Protein AF-A0A1V1W270-F1 (afdb_monomer)

Radius of gyration: 16.29 Å; Cα contacts (8 Å, |Δi|>4): 54; chains: 1; bounding box: 35×32×42 Å

Structure (mmCIF, N/CA/C/O backbone):
data_AF-A0A1V1W270-F1
#
_entry.id   AF-A0A1V1W270-F1
#
loop_
_atom_site.group_PDB
_atom_site.id
_atom_site.type_symbol
_atom_site.label_atom_id
_atom_site.label_alt_id
_atom_site.label_comp_id
_atom_site.label_asym_id
_atom_site.label_entity_id
_atom_site.label_seq_id
_atom_site.pdbx_PDB_ins_code
_atom_site.Cartn_x
_atom_site.Cartn_y
_atom_site.Cartn_z
_atom_site.occupancy
_atom_site.B_iso_or_equiv
_atom_site.auth_seq_id
_atom_site.auth_comp_id
_atom_site.auth_asym_id
_atom_site.auth_atom_id
_atom_site.pdbx_PDB_model_num
ATOM 1 N N . MET A 1 1 ? 6.485 2.135 -12.014 1.00 72.31 1 MET A N 1
ATOM 2 C CA . MET A 1 1 ? 6.924 0.975 -12.830 1.00 72.31 1 MET A CA 1
ATOM 3 C C . MET A 1 1 ? 6.388 1.020 -14.255 1.00 72.31 1 MET A C 1
ATOM 5 O O . MET A 1 1 ? 7.207 1.077 -15.160 1.00 72.31 1 MET A O 1
ATOM 9 N N . ALA A 1 2 ? 5.067 1.062 -14.465 1.00 77.94 2 ALA A N 1
ATOM 10 C CA . ALA A 1 2 ? 4.456 1.094 -15.803 1.00 77.94 2 ALA A CA 1
ATOM 11 C C . ALA A 1 2 ? 4.597 2.438 -16.556 1.00 77.94 2 ALA A C 1
ATOM 13 O O . ALA A 1 2 ? 4.425 2.485 -17.769 1.00 77.94 2 ALA A O 1
ATOM 14 N N . GLY A 1 3 ? 4.963 3.524 -15.860 1.00 82.38 3 GLY A N 1
ATOM 15 C CA . GLY A 1 3 ? 5.182 4.837 -16.482 1.00 82.38 3 GLY A CA 1
ATOM 16 C C . GLY A 1 3 ? 3.891 5.580 -16.832 1.00 82.38 3 GLY A C 1
ATOM 17 O O . GLY A 1 3 ? 3.904 6.448 -17.710 1.00 82.38 3 GLY A O 1
ATOM 18 N N . GLU A 1 4 ? 2.793 5.226 -16.169 1.00 83.75 4 GLU A N 1
ATOM 19 C CA . GLU A 1 4 ? 1.520 5.932 -16.270 1.00 83.75 4 GLU A CA 1
ATOM 20 C C . GLU A 1 4 ? 1.622 7.342 -15.661 1.00 83.75 4 GLU A C 1
ATOM 22 O O . GLU A 1 4 ? 2.457 7.564 -14.777 1.00 83.75 4 GLU A O 1
ATOM 27 N N . PRO A 1 5 ? 0.828 8.310 -16.152 1.00 78.81 5 PRO A N 1
ATOM 28 C CA . PRO A 1 5 ? 0.776 9.647 -15.574 1.00 78.81 5 PRO A CA 1
ATOM 29 C C . PRO A 1 5 ? 0.383 9.618 -14.091 1.00 78.81 5 PRO A C 1
ATOM 31 O O . PRO A 1 5 ? -0.442 8.816 -13.668 1.00 78.81 5 PRO A O 1
ATOM 34 N N . LEU A 1 6 ? 0.966 10.529 -13.312 1.00 75.56 6 LEU A N 1
ATOM 35 C CA . LEU A 1 6 ? 0.648 10.753 -11.898 1.00 75.56 6 LEU A CA 1
ATOM 36 C C . LEU A 1 6 ? -0.420 11.854 -11.724 1.00 75.56 6 LEU A C 1
ATOM 38 O O . LEU A 1 6 ? -0.491 12.509 -10.692 1.00 75.56 6 LEU A O 1
ATOM 42 N N . ASP A 1 7 ? -1.244 12.094 -12.742 1.00 77.88 7 ASP A N 1
ATOM 43 C CA . ASP A 1 7 ? -2.303 13.114 -12.732 1.00 77.88 7 ASP A CA 1
ATOM 44 C C . ASP A 1 7 ? -3.522 12.719 -11.881 1.00 77.88 7 ASP A C 1
ATOM 46 O O . ASP A 1 7 ? -4.393 13.545 -11.620 1.00 77.88 7 ASP A O 1
ATOM 50 N N . PHE A 1 8 ? -3.565 11.470 -11.414 1.00 74.81 8 PHE A N 1
ATOM 51 C CA . PHE A 1 8 ? -4.556 10.991 -10.456 1.00 74.81 8 PHE A CA 1
ATOM 52 C C . PHE A 1 8 ? -4.277 11.434 -9.012 1.00 74.81 8 PHE A C 1
ATOM 54 O O . PHE A 1 8 ? -5.167 11.306 -8.169 1.00 74.81 8 PHE A O 1
ATOM 61 N N . TRP A 1 9 ? -3.071 11.928 -8.703 1.00 75.31 9 TRP A N 1
ATOM 62 C CA . TRP A 1 9 ? -2.771 12.443 -7.369 1.00 75.31 9 TRP A CA 1
ATOM 63 C C . TRP A 1 9 ? -3.374 13.840 -7.195 1.00 75.31 9 TRP A C 1
ATOM 65 O O . TRP A 1 9 ? -3.203 14.697 -8.066 1.00 75.31 9 TRP A O 1
ATOM 75 N N . PRO A 1 10 ? -4.069 14.101 -6.077 1.00 81.00 10 PRO A N 1
ATOM 76 C CA . PRO A 1 10 ? -4.622 15.419 -5.813 1.00 81.00 10 PRO A CA 1
ATOM 77 C C . PRO A 1 10 ? -3.505 16.458 -5.642 1.00 81.00 10 PRO A C 1
ATOM 79 O O . PRO A 1 10 ? -2.447 16.184 -5.076 1.00 81.00 10 PRO A O 1
ATOM 82 N N . GLU A 1 11 ? -3.745 17.678 -6.124 1.00 83.75 11 GLU A N 1
ATOM 83 C CA . GLU A 1 11 ? -2.803 18.786 -5.959 1.00 83.75 11 GLU A CA 1
ATOM 84 C C . GLU A 1 11 ? -2.809 19.312 -4.515 1.00 83.75 11 GLU A C 1
ATOM 86 O O . GLU A 1 11 ? -3.864 19.527 -3.916 1.00 83.75 11 GLU A O 1
ATOM 91 N N . GLY A 1 12 ? -1.623 19.603 -3.972 1.00 83.81 12 GLY A N 1
ATOM 92 C CA . GLY A 1 12 ? -1.458 20.238 -2.663 1.00 83.81 12 GLY A CA 1
ATOM 93 C C . GLY A 1 12 ? -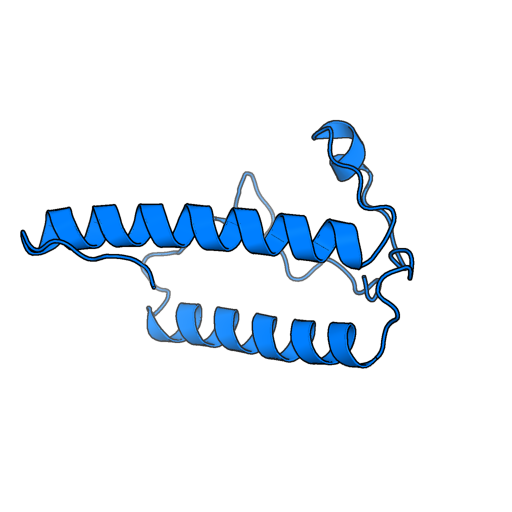0.411 19.556 -1.784 1.00 83.81 12 GLY A C 1
ATOM 94 O O . GLY A 1 12 ? 0.122 18.503 -2.118 1.00 83.81 12 GLY A O 1
ATOM 95 N N . ILE A 1 13 ? -0.093 20.176 -0.643 1.00 80.00 13 ILE A N 1
ATOM 96 C CA . ILE A 1 13 ? 0.843 19.595 0.330 1.00 80.00 13 ILE A CA 1
ATOM 97 C C . ILE A 1 13 ? 0.170 18.395 0.993 1.00 80.00 13 ILE A C 1
ATOM 99 O O . ILE A 1 13 ? -0.829 18.575 1.690 1.00 80.00 13 ILE A O 1
ATOM 103 N N . ASN A 1 14 ? 0.747 17.205 0.811 1.00 80.75 14 ASN A N 1
ATOM 104 C CA . ASN A 1 14 ? 0.245 15.936 1.347 1.00 80.75 14 ASN A CA 1
ATOM 105 C C . ASN A 1 14 ? -1.227 15.667 0.997 1.00 80.75 14 ASN A C 1
ATOM 107 O O . ASN A 1 14 ? -1.936 15.042 1.784 1.00 80.75 14 ASN A O 1
ATOM 111 N N . ALA A 1 15 ? -1.720 16.194 -0.128 1.00 84.25 15 ALA A N 1
ATOM 112 C CA . ALA A 1 15 ? -3.125 16.052 -0.504 1.00 84.25 15 ALA A CA 1
ATOM 113 C C . ALA A 1 15 ? -3.516 14.577 -0.700 1.00 84.25 15 ALA A C 1
ATOM 115 O O . ALA A 1 15 ? -4.653 14.193 -0.460 1.00 84.25 15 ALA A O 1
ATOM 116 N N . ASP A 1 16 ? -2.543 13.748 -1.062 1.00 80.69 16 ASP A N 1
ATOM 117 C CA . ASP A 1 16 ? -2.603 12.295 -1.146 1.00 80.69 16 ASP A CA 1
ATOM 118 C C . ASP A 1 16 ? -2.828 11.583 0.200 1.00 80.69 16 ASP A C 1
ATOM 120 O O . ASP A 1 16 ? -3.282 10.441 0.225 1.00 80.69 16 ASP A O 1
ATOM 124 N N . TRP A 1 17 ? -2.555 12.262 1.317 1.00 82.31 17 TRP A N 1
ATOM 125 C CA . TRP A 1 17 ? -2.757 11.765 2.683 1.00 82.31 17 TRP A CA 1
ATOM 126 C C . TRP A 1 17 ? -4.007 12.335 3.358 1.00 82.31 17 TRP A C 1
ATOM 128 O O . TRP A 1 17 ? -4.240 12.075 4.543 1.00 82.31 17 TRP A O 1
ATOM 138 N N . LEU A 1 18 ? -4.799 13.137 2.645 1.00 87.06 18 LEU A N 1
ATOM 139 C CA . LEU A 1 18 ? -6.033 13.703 3.171 1.00 87.06 18 LEU A CA 1
ATOM 140 C C . LEU A 1 18 ? -7.214 12.808 2.802 1.00 87.06 18 LEU A C 1
ATOM 142 O O . LEU A 1 18 ? -7.404 12.454 1.646 1.00 87.06 18 LEU A O 1
ATOM 146 N N . VAL A 1 19 ? -8.017 12.478 3.811 1.00 87.94 19 VAL A N 1
ATOM 147 C CA . VAL A 1 19 ? -9.339 11.872 3.639 1.00 87.94 19 VAL A CA 1
ATOM 148 C C . VAL A 1 19 ? -10.351 12.894 4.133 1.00 87.94 19 VAL A C 1
ATOM 150 O O . VAL A 1 19 ? -10.292 13.302 5.297 1.00 87.94 19 VAL A O 1
ATOM 153 N N . HIS A 1 20 ? -11.234 13.352 3.253 1.00 88.25 20 HIS A N 1
ATOM 154 C CA . HIS A 1 20 ? -12.242 14.356 3.577 1.00 88.25 20 HIS A CA 1
ATOM 155 C C . HIS A 1 20 ? -13.439 13.748 4.326 1.00 88.25 20 HIS A C 1
ATOM 157 O O . HIS A 1 20 ? -13.754 12.567 4.188 1.00 88.25 20 HIS A O 1
ATOM 163 N N . ASP A 1 21 ? -14.137 14.568 5.120 1.00 91.12 21 ASP A N 1
ATOM 164 C CA . ASP A 1 21 ? -15.273 14.128 5.951 1.00 91.12 21 ASP A CA 1
ATOM 165 C C . AS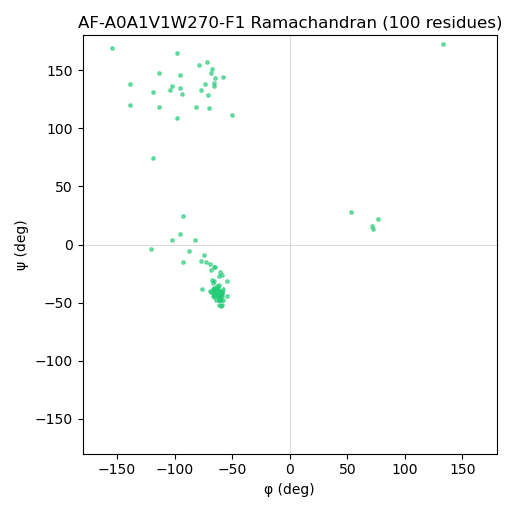P A 1 21 ? -16.444 13.547 5.132 1.00 91.12 21 ASP A C 1
ATOM 167 O O . ASP A 1 21 ? -17.261 12.785 5.655 1.00 91.12 21 ASP A O 1
ATOM 171 N N . ASP A 1 22 ? -16.558 13.927 3.859 1.00 92.75 22 ASP A N 1
ATOM 172 C CA . ASP A 1 22 ? -17.583 13.461 2.928 1.00 92.75 22 ASP A CA 1
ATOM 173 C C . ASP A 1 22 ? -17.202 12.172 2.183 1.00 92.75 22 ASP A C 1
ATOM 175 O O . ASP A 1 22 ? -18.051 11.598 1.494 1.00 92.75 22 ASP A O 1
ATOM 179 N N . GLU A 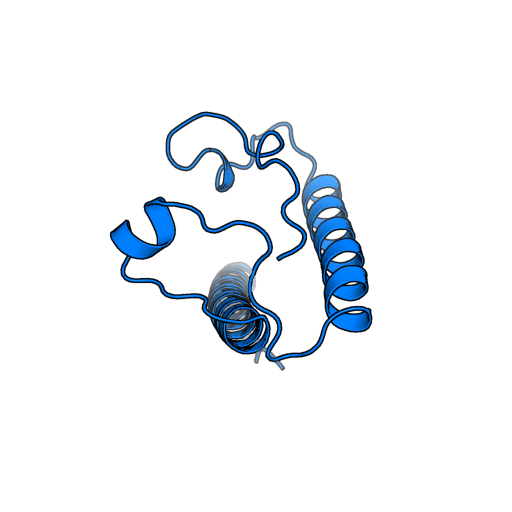1 23 ? -15.978 11.666 2.358 1.00 90.44 23 GLU A N 1
ATOM 180 C CA . GLU A 1 23 ? -15.531 10.415 1.754 1.00 90.44 23 GLU A CA 1
ATOM 181 C C . GLU A 1 23 ? -16.002 9.195 2.563 1.00 90.44 23 GLU A C 1
ATOM 183 O O . GLU A 1 23 ? -15.622 9.003 3.724 1.00 90.44 23 GLU A O 1
ATOM 188 N N . PRO A 1 24 ? -16.821 8.302 1.975 1.00 95.06 24 PRO A N 1
ATOM 189 C CA . PRO A 1 24 ? -17.260 7.105 2.677 1.00 95.06 24 PRO A CA 1
ATOM 190 C C . PRO A 1 24 ? -16.075 6.162 2.952 1.00 95.06 24 PRO A C 1
ATOM 192 O O . PRO A 1 24 ? -15.346 5.825 2.026 1.00 95.06 24 PRO A O 1
ATOM 195 N N . PRO A 1 25 ? -15.931 5.561 4.147 1.00 92.88 25 PRO A N 1
ATOM 196 C CA . PRO A 1 25 ? -14.835 4.619 4.415 1.00 92.88 25 PRO A CA 1
ATOM 197 C C . PRO A 1 25 ? -14.747 3.453 3.413 1.00 92.88 25 PRO A C 1
ATOM 199 O O . PRO A 1 25 ? -13.669 2.950 3.103 1.00 92.88 25 PRO A O 1
ATOM 202 N N . ALA A 1 26 ? -15.893 3.028 2.872 1.00 95.75 26 ALA A N 1
ATOM 203 C CA . ALA A 1 26 ? -15.955 1.988 1.853 1.00 95.75 26 ALA A CA 1
ATOM 204 C C . ALA A 1 26 ? -15.304 2.400 0.518 1.00 95.75 26 ALA A C 1
ATOM 206 O O . ALA A 1 26 ? -14.758 1.528 -0.159 1.00 95.75 26 ALA A O 1
ATOM 207 N N . SER A 1 27 ? -15.330 3.685 0.135 1.00 93.12 27 SER A N 1
ATOM 208 C CA . SER A 1 27 ? -14.650 4.146 -1.083 1.00 93.12 27 SER A CA 1
ATOM 209 C C . SER A 1 27 ? -13.138 4.071 -0.920 1.00 93.12 27 SER A C 1
ATOM 211 O O . SER A 1 27 ? -12.472 3.588 -1.829 1.00 93.12 27 SER A O 1
ATOM 213 N N . ILE A 1 28 ? -12.611 4.422 0.257 1.00 90.94 28 ILE A N 1
ATOM 214 C CA . ILE A 1 28 ? -11.177 4.332 0.569 1.00 90.94 28 ILE A CA 1
ATOM 215 C C . ILE A 1 28 ? -10.692 2.882 0.475 1.00 90.94 28 ILE A C 1
ATOM 217 O O . ILE A 1 28 ? -9.714 2.581 -0.209 1.00 90.94 28 ILE A O 1
ATOM 221 N N . VAL A 1 29 ? -11.426 1.946 1.087 1.00 93.38 29 VAL A N 1
ATOM 222 C CA . VAL A 1 29 ? -11.105 0.511 1.002 1.00 93.38 29 VAL A CA 1
ATOM 223 C C . VAL A 1 29 ? -11.195 0.006 -0.441 1.00 93.38 29 VAL A C 1
ATOM 225 O O . VAL A 1 29 ? -10.371 -0.806 -0.858 1.00 93.38 29 VAL A O 1
ATOM 228 N N . SER A 1 30 ? -12.178 0.471 -1.216 1.00 95.06 30 SER A N 1
ATOM 229 C CA . SER A 1 30 ? -12.311 0.101 -2.628 1.00 95.06 30 SER A CA 1
ATOM 230 C C . SER A 1 30 ? -11.160 0.640 -3.479 1.00 95.06 30 SER A C 1
ATOM 232 O O . SER A 1 30 ? -10.654 -0.089 -4.327 1.00 95.06 30 SER A O 1
ATOM 234 N N . ALA A 1 31 ? -10.732 1.883 -3.252 1.00 90.75 31 ALA A N 1
ATOM 235 C CA . ALA A 1 31 ? -9.606 2.495 -3.951 1.00 90.75 31 ALA A CA 1
ATOM 236 C C . ALA A 1 31 ? -8.301 1.745 -3.653 1.00 90.75 31 ALA A C 1
ATOM 238 O O . ALA A 1 31 ? -7.563 1.403 -4.575 1.00 90.75 31 ALA A O 1
ATOM 239 N N . TYR A 1 32 ? -8.071 1.382 -2.387 1.00 91.44 32 TYR A N 1
ATOM 240 C CA . TYR A 1 32 ? -6.920 0.567 -1.999 1.00 91.44 32 TYR A CA 1
ATOM 241 C C . TYR A 1 32 ? -6.916 -0.804 -2.695 1.00 91.44 32 TYR A C 1
ATOM 243 O O . TYR A 1 32 ? -5.886 -1.240 -3.203 1.00 91.44 32 TYR A O 1
ATOM 251 N N . ARG A 1 33 ? -8.074 -1.472 -2.797 1.00 95.81 33 ARG A N 1
ATOM 252 C CA . ARG A 1 33 ? -8.194 -2.748 -3.529 1.00 95.81 33 ARG A CA 1
ATOM 253 C C . ARG A 1 33 ? -7.931 -2.601 -5.024 1.00 95.81 33 ARG A C 1
ATOM 255 O O . ARG A 1 33 ? -7.227 -3.433 -5.582 1.00 95.81 33 ARG A O 1
ATOM 262 N N . ALA A 1 34 ? -8.441 -1.543 -5.651 1.0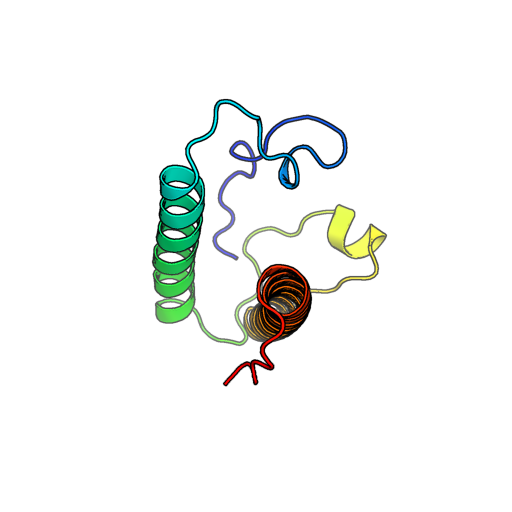0 94.62 34 ALA A N 1
ATOM 263 C CA . ALA A 1 34 ? -8.173 -1.267 -7.060 1.00 94.62 34 ALA A CA 1
ATOM 264 C C . ALA A 1 34 ? -6.676 -1.011 -7.318 1.00 94.62 34 ALA A C 1
ATOM 266 O O . ALA A 1 34 ? -6.130 -1.500 -8.305 1.00 94.62 34 ALA A O 1
ATOM 267 N N . ALA A 1 35 ? -5.993 -0.308 -6.408 1.00 92.00 35 ALA A N 1
ATOM 268 C CA . ALA A 1 35 ? -4.547 -0.105 -6.483 1.00 92.00 35 ALA A CA 1
ATOM 269 C C . ALA A 1 35 ? -3.767 -1.427 -6.360 1.00 92.00 35 ALA A C 1
ATOM 271 O O . ALA A 1 35 ? -2.799 -1.625 -7.092 1.00 92.00 35 ALA A O 1
ATOM 272 N N . ILE A 1 36 ? -4.211 -2.347 -5.491 1.00 95.62 36 ILE A N 1
ATOM 273 C CA . ILE A 1 36 ? -3.639 -3.700 -5.384 1.00 95.62 36 ILE A CA 1
ATOM 274 C C . ILE A 1 36 ? -3.808 -4.463 -6.698 1.00 95.62 36 ILE A C 1
ATOM 276 O O . ILE A 1 36 ? -2.824 -4.954 -7.235 1.00 95.62 36 ILE A O 1
ATOM 280 N N . GLU A 1 37 ? -5.022 -4.526 -7.249 1.00 96.94 37 GLU A N 1
ATOM 281 C CA . GLU A 1 37 ? -5.290 -5.248 -8.504 1.00 96.94 37 GLU A CA 1
ATOM 282 C C . GLU A 1 37 ? -4.445 -4.709 -9.668 1.00 96.94 37 GLU A C 1
ATOM 284 O O . GLU A 1 37 ? -3.909 -5.475 -10.472 1.00 96.94 37 GLU A O 1
ATOM 289 N N . HIS A 1 38 ? -4.283 -3.387 -9.738 1.00 94.06 38 HIS A N 1
ATOM 290 C CA . HIS A 1 38 ? -3.435 -2.745 -10.733 1.00 94.06 38 HIS A CA 1
ATOM 291 C C . HIS A 1 38 ? -1.945 -3.073 -10.529 1.00 94.06 38 HIS A C 1
ATOM 293 O O . HIS A 1 38 ? -1.245 -3.411 -11.487 1.00 94.06 38 HIS A O 1
ATOM 299 N N . ALA A 1 39 ? -1.454 -3.019 -9.288 1.00 94.31 39 ALA A N 1
ATOM 300 C CA . ALA A 1 39 ? -0.082 -3.393 -8.958 1.00 94.31 39 ALA A CA 1
ATOM 301 C C . ALA A 1 39 ? 0.199 -4.874 -9.261 1.00 94.31 39 ALA A C 1
ATOM 303 O O . ALA A 1 39 ? 1.231 -5.179 -9.857 1.00 94.31 39 ALA A O 1
ATOM 304 N N . ASP A 1 40 ? -0.724 -5.779 -8.930 1.00 97.38 40 ASP A N 1
ATOM 305 C CA . ASP A 1 40 ? -0.607 -7.216 -9.194 1.00 97.38 40 ASP A CA 1
ATOM 306 C C . ASP A 1 40 ? -0.437 -7.504 -10.690 1.00 97.38 40 ASP A C 1
ATOM 308 O O . ASP A 1 40 ? 0.415 -8.311 -11.067 1.00 97.38 40 ASP A O 1
ATOM 312 N N . ALA A 1 41 ? -1.185 -6.808 -11.553 1.00 96.25 41 ALA A N 1
ATOM 313 C CA . ALA A 1 41 ? -1.043 -6.937 -13.003 1.00 96.25 41 ALA A CA 1
ATOM 314 C C . ALA A 1 41 ? 0.367 -6.542 -13.482 1.00 96.25 41 ALA A C 1
ATOM 316 O O . ALA A 1 41 ? 0.989 -7.268 -14.255 1.00 96.25 41 ALA A O 1
ATOM 317 N N . ILE A 1 42 ? 0.913 -5.434 -12.971 1.00 93.88 42 ILE A N 1
ATOM 318 C CA . ILE A 1 42 ? 2.275 -4.983 -13.300 1.00 93.88 42 ILE A CA 1
ATOM 319 C C . ILE A 1 42 ? 3.322 -5.987 -12.802 1.00 93.88 42 ILE A C 1
ATOM 321 O O . ILE A 1 42 ? 4.284 -6.287 -13.508 1.00 93.88 42 ILE A O 1
ATOM 325 N N . ILE A 1 43 ? 3.154 -6.488 -11.578 1.00 96.19 43 ILE A N 1
ATOM 326 C CA . ILE A 1 43 ? 4.089 -7.425 -10.947 1.00 96.19 43 ILE A CA 1
ATOM 327 C C . ILE A 1 43 ? 4.110 -8.760 -11.695 1.00 96.19 43 ILE A C 1
ATOM 329 O O . ILE A 1 43 ? 5.177 -9.351 -11.846 1.00 96.19 43 ILE A O 1
ATOM 333 N N . ALA A 1 44 ? 2.958 -9.227 -12.178 1.00 97.31 44 ALA A N 1
ATOM 334 C CA . ALA A 1 44 ? 2.853 -10.470 -12.935 1.00 97.31 44 ALA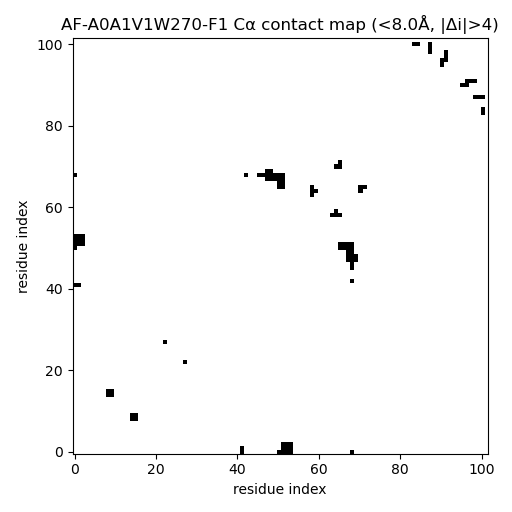 A CA 1
ATOM 335 C C . ALA A 1 44 ? 3.555 -10.403 -14.305 1.00 97.31 44 ALA A C 1
ATOM 337 O O . ALA A 1 44 ? 4.099 -11.413 -14.757 1.00 97.31 44 ALA A O 1
ATOM 338 N N . ASP A 1 45 ? 3.568 -9.229 -14.940 1.00 96.69 45 ASP A N 1
ATOM 339 C CA . ASP A 1 45 ? 4.071 -9.046 -16.308 1.00 96.69 45 ASP A CA 1
ATOM 340 C C . ASP A 1 45 ? 5.559 -8.651 -16.386 1.00 96.69 45 ASP A C 1
ATOM 342 O O . ASP A 1 45 ? 6.169 -8.738 -17.458 1.00 96.69 45 ASP A O 1
ATOM 346 N N . LEU A 1 46 ? 6.175 -8.221 -15.279 1.00 96.12 46 LEU A N 1
ATOM 347 C CA . LEU A 1 46 ? 7.544 -7.695 -15.259 1.00 96.12 46 LEU A CA 1
ATOM 348 C C . LEU A 1 46 ? 8.533 -8.586 -14.495 1.00 96.12 46 LEU A C 1
ATOM 350 O O . LEU A 1 46 ? 8.223 -9.216 -13.488 1.00 96.12 46 LEU A O 1
ATOM 354 N N . SER A 1 47 ? 9.790 -8.582 -14.951 1.00 97.38 47 SER A N 1
ATOM 355 C CA . SER A 1 47 ? 10.899 -9.159 -14.182 1.00 97.38 47 SER A CA 1
ATOM 356 C C . SER A 1 47 ? 11.181 -8.324 -12.932 1.00 97.38 47 SER A C 1
ATOM 358 O O . SER A 1 47 ? 11.101 -7.097 -12.966 1.00 97.38 47 SER A O 1
ATOM 360 N N . LEU A 1 48 ? 11.621 -8.973 -11.851 1.00 97.25 48 LEU A N 1
ATOM 361 C CA . LEU A 1 48 ? 12.058 -8.291 -10.628 1.00 97.25 48 LEU A CA 1
ATOM 362 C C . LEU A 1 48 ? 13.218 -7.313 -10.854 1.00 97.25 48 LEU A C 1
ATOM 364 O O . LEU A 1 48 ? 13.344 -6.348 -10.109 1.00 97.25 48 LEU A O 1
ATOM 368 N N . ASP A 1 49 ? 14.034 -7.547 -11.879 1.00 97.75 49 ASP A N 1
ATOM 369 C CA . ASP A 1 49 ? 15.178 -6.693 -12.211 1.00 97.75 49 ASP A CA 1
ATOM 370 C C . ASP A 1 49 ? 14.817 -5.649 -13.295 1.00 97.75 49 ASP A C 1
ATOM 372 O O . ASP A 1 49 ? 15.691 -4.986 -13.853 1.00 97.75 49 ASP A O 1
ATOM 376 N N . ALA A 1 50 ? 13.529 -5.522 -13.649 1.00 96.75 50 ALA A N 1
ATOM 377 C CA . ALA A 1 50 ? 13.068 -4.540 -14.624 1.00 96.75 50 ALA A CA 1
ATOM 378 C C . ALA A 1 50 ? 13.154 -3.122 -14.034 1.00 96.75 50 ALA A C 1
ATOM 380 O O . ALA A 1 50 ? 12.597 -2.900 -12.956 1.00 96.75 50 ALA A O 1
ATOM 381 N N . PRO A 1 51 ? 13.789 -2.157 -14.725 1.00 95.31 51 PRO A N 1
ATOM 382 C CA . PRO A 1 51 ? 13.817 -0.770 -14.280 1.00 95.31 51 PRO A CA 1
ATOM 383 C C . PRO A 1 51 ? 12.444 -0.105 -14.453 1.00 95.31 51 PRO A C 1
ATOM 385 O O . PRO A 1 51 ? 11.642 -0.535 -15.291 1.00 95.31 51 PRO A O 1
ATOM 388 N N . PRO A 1 52 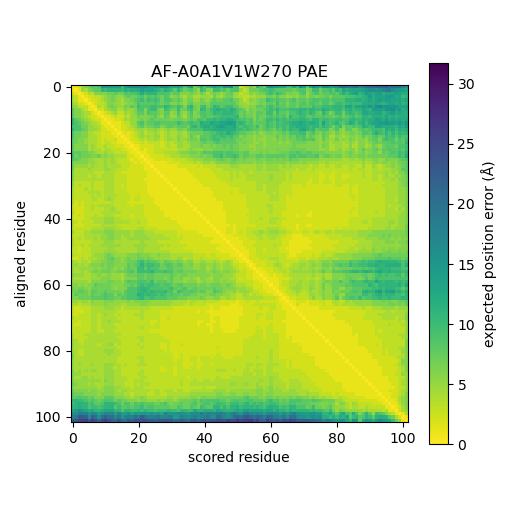? 12.149 0.966 -13.700 1.00 91.38 52 PRO A N 1
ATOM 389 C CA . PRO A 1 52 ? 10.916 1.712 -13.888 1.00 91.38 52 PRO A CA 1
ATOM 390 C C . PRO A 1 52 ? 10.906 2.407 -15.259 1.00 91.38 52 PRO A C 1
ATOM 392 O O . PRO A 1 52 ? 11.895 2.998 -15.685 1.00 91.38 52 PRO A O 1
ATOM 395 N N . ALA A 1 53 ? 9.761 2.386 -15.948 1.00 90.81 53 ALA A N 1
ATOM 396 C CA . ALA A 1 53 ? 9.608 3.062 -17.242 1.00 90.81 53 ALA A CA 1
ATOM 397 C C . ALA A 1 53 ? 9.709 4.599 -17.144 1.00 90.81 53 ALA A C 1
ATOM 399 O O . ALA A 1 53 ? 9.951 5.272 -18.146 1.00 90.81 53 ALA A O 1
ATOM 400 N N . ARG A 1 54 ? 9.518 5.151 -15.940 1.00 85.50 54 ARG A N 1
ATOM 401 C CA . ARG A 1 54 ? 9.717 6.563 -15.597 1.00 85.50 54 ARG A CA 1
ATOM 402 C C . ARG A 1 54 ? 10.384 6.667 -14.234 1.00 85.50 54 ARG A C 1
ATOM 404 O O . ARG A 1 54 ? 10.004 5.943 -13.317 1.00 85.50 54 ARG A O 1
ATOM 411 N N . HIS A 1 55 ? 11.344 7.575 -14.128 1.00 82.31 55 HIS A N 1
ATOM 412 C CA . HIS A 1 55 ? 11.923 7.999 -12.862 1.00 82.31 55 HIS A CA 1
ATOM 413 C C . HIS A 1 55 ? 11.324 9.348 -12.483 1.00 82.31 55 HIS A C 1
ATOM 415 O O . HIS A 1 55 ? 11.222 10.222 -13.342 1.00 82.31 55 HIS A O 1
ATOM 421 N N . GLU A 1 56 ? 10.957 9.500 -11.215 1.00 82.56 56 GLU A N 1
ATOM 422 C CA . GLU A 1 56 ? 10.505 10.777 -10.672 1.00 82.56 56 GLU A CA 1
ATOM 423 C C . GLU A 1 56 ? 11.676 11.505 -10.004 1.00 82.56 56 GLU A C 1
ATOM 425 O O . GLU A 1 56 ? 12.430 10.903 -9.234 1.00 82.56 56 GLU A O 1
ATOM 430 N N . ASP A 1 57 ? 11.816 12.804 -10.270 1.00 83.19 57 ASP A N 1
ATOM 431 C CA . ASP A 1 57 ? 12.941 13.607 -9.767 1.00 83.19 57 ASP A CA 1
ATOM 432 C C . ASP A 1 57 ? 12.979 13.650 -8.225 1.00 83.19 57 ASP A C 1
ATOM 434 O O . ASP A 1 57 ? 14.049 13.586 -7.612 1.00 83.19 57 ASP A O 1
ATOM 438 N N . TRP A 1 58 ? 11.806 13.649 -7.583 1.00 81.75 58 TRP A N 1
ATOM 439 C CA . TRP A 1 58 ? 11.672 13.714 -6.125 1.00 81.75 58 TRP A CA 1
ATOM 440 C C . TRP A 1 58 ? 12.149 12.443 -5.397 1.00 81.75 58 TRP A C 1
ATOM 442 O O . TRP A 1 58 ? 12.427 12.485 -4.195 1.00 81.75 58 TRP A O 1
ATOM 452 N N . TRP A 1 59 ? 12.308 11.306 -6.088 1.00 85.88 59 TRP A N 1
ATOM 453 C CA . TRP A 1 59 ? 12.878 10.097 -5.475 1.00 85.88 59 TRP A CA 1
ATOM 454 C C . TRP A 1 59 ? 14.294 10.367 -4.973 1.00 85.88 59 TRP A C 1
ATOM 456 O O . TRP A 1 59 ? 14.611 10.102 -3.817 1.00 85.88 59 TRP A O 1
ATOM 466 N N . ALA A 1 60 ? 15.127 10.985 -5.811 1.00 84.00 60 ALA A N 1
ATOM 467 C CA . ALA A 1 60 ? 16.490 11.328 -5.428 1.00 84.00 60 ALA A CA 1
ATOM 468 C C . ALA A 1 60 ? 16.516 12.389 -4.314 1.00 84.00 60 ALA A C 1
ATOM 470 O O . ALA A 1 60 ? 17.333 12.295 -3.397 1.00 84.00 60 ALA A O 1
ATOM 471 N N . GLU A 1 61 ? 15.603 13.363 -4.359 1.00 87.50 61 GLU A N 1
ATOM 472 C CA . GLU A 1 61 ? 15.471 14.408 -3.332 1.00 87.50 61 GLU A CA 1
ATOM 473 C C . GLU A 1 61 ? 15.094 13.832 -1.960 1.00 87.50 61 GLU A C 1
ATOM 475 O O . GLU A 1 61 ? 15.593 14.292 -0.934 1.00 87.50 61 GLU A O 1
ATOM 480 N N . SER A 1 62 ? 14.274 12.779 -1.941 1.00 82.19 62 SER A N 1
ATOM 481 C CA . SER A 1 62 ? 13.888 12.045 -0.729 1.00 82.19 62 SER A CA 1
ATOM 482 C C . SER A 1 62 ? 14.924 11.005 -0.274 1.00 82.19 62 SER A C 1
ATOM 484 O O . SER A 1 62 ? 14.700 10.288 0.701 1.00 82.19 62 SER A O 1
ATOM 486 N N . GLY A 1 63 ? 16.081 10.919 -0.944 1.00 85.75 63 GLY A N 1
ATOM 487 C CA . GLY A 1 63 ? 17.123 9.934 -0.643 1.00 85.75 63 GLY A CA 1
ATOM 488 C C . GLY A 1 63 ? 16.747 8.501 -1.033 1.00 85.75 63 GLY A C 1
ATOM 489 O O . GLY A 1 63 ? 17.384 7.551 -0.576 1.00 85.75 63 GLY A O 1
ATOM 490 N N . GLN A 1 64 ? 15.718 8.338 -1.864 1.00 86.88 64 GLN A N 1
ATOM 491 C CA . GLN A 1 64 ? 15.226 7.057 -2.347 1.00 86.88 64 GLN A CA 1
ATOM 492 C C . GLN A 1 64 ? 15.838 6.718 -3.710 1.00 86.88 64 GLN A C 1
ATOM 494 O O . GLN A 1 64 ? 16.101 7.578 -4.551 1.00 86.88 64 GLN A O 1
ATOM 499 N N . SER A 1 65 ? 16.073 5.428 -3.939 1.00 88.44 65 SER A N 1
ATOM 500 C CA . SER A 1 65 ? 16.547 4.910 -5.220 1.00 88.44 65 SER A CA 1
ATOM 501 C C . SER A 1 65 ? 15.817 3.616 -5.538 1.00 88.44 65 SER A C 1
ATOM 503 O O . SER A 1 65 ? 15.911 2.644 -4.787 1.00 88.44 65 SER A O 1
ATOM 505 N N . PHE A 1 66 ? 15.102 3.621 -6.661 1.00 92.69 66 PHE A N 1
ATOM 506 C CA . PHE A 1 66 ? 14.317 2.494 -7.157 1.00 92.69 66 PHE A CA 1
ATOM 507 C C . PHE A 1 66 ? 14.856 2.048 -8.522 1.00 92.69 66 PHE A C 1
ATOM 509 O O . PHE A 1 66 ? 14.279 2.384 -9.559 1.00 92.69 66 PHE A O 1
ATOM 516 N N . PRO A 1 67 ? 16.014 1.363 -8.556 1.00 93.31 67 PRO A N 1
ATOM 517 C CA . PRO A 1 67 ? 16.624 0.911 -9.805 1.00 93.31 67 PRO A CA 1
ATOM 518 C C . PRO A 1 67 ? 15.823 -0.189 -10.509 1.00 93.31 67 PRO A C 1
ATOM 520 O O . PRO A 1 67 ? 15.997 -0.374 -11.711 1.00 93.31 67 PRO A O 1
ATOM 523 N N . ASP A 1 68 ? 14.978 -0.923 -9.783 1.00 96.00 68 ASP A N 1
ATOM 524 C CA . ASP A 1 68 ? 14.263 -2.090 -10.294 1.00 96.00 68 ASP A CA 1
ATOM 525 C C . ASP A 1 68 ? 12.946 -2.369 -9.544 1.00 96.00 68 ASP A C 1
ATOM 527 O O . ASP A 1 68 ? 12.658 -1.793 -8.493 1.00 96.00 68 ASP A O 1
ATOM 531 N N . LEU A 1 69 ? 12.124 -3.275 -10.080 1.00 96.25 69 LEU A N 1
ATOM 532 C CA . LEU A 1 69 ? 10.866 -3.690 -9.453 1.00 96.25 69 LEU A CA 1
ATOM 533 C C . LEU A 1 69 ? 11.083 -4.268 -8.046 1.00 96.25 69 LEU A C 1
ATOM 535 O O . LEU A 1 69 ? 10.289 -4.017 -7.142 1.00 96.25 69 LEU A O 1
ATOM 539 N N . ARG A 1 70 ? 12.156 -5.033 -7.835 1.00 97.19 70 ARG A N 1
ATOM 540 C CA . ARG A 1 70 ? 12.475 -5.659 -6.545 1.00 97.19 70 ARG A CA 1
ATOM 541 C C . ARG A 1 70 ? 12.611 -4.627 -5.430 1.00 97.19 70 ARG A C 1
ATOM 543 O O . ARG A 1 70 ? 12.045 -4.818 -4.355 1.00 97.19 70 ARG A O 1
ATOM 550 N N . THR A 1 71 ? 13.364 -3.560 -5.666 1.00 95.81 71 THR A N 1
ATOM 551 C CA . THR A 1 71 ? 13.585 -2.489 -4.685 1.00 95.81 71 THR A CA 1
ATOM 552 C C . THR A 1 71 ? 12.296 -1.737 -4.370 1.00 95.81 71 THR A C 1
ATOM 554 O O . THR A 1 71 ? 12.031 -1.474 -3.197 1.00 95.81 71 THR A O 1
ATOM 557 N N . VAL A 1 72 ? 11.441 -1.500 -5.372 1.00 94.31 72 VAL A N 1
ATOM 558 C CA . VAL A 1 72 ? 10.090 -0.948 -5.164 1.00 94.31 72 VAL A CA 1
ATOM 559 C C . VAL A 1 72 ? 9.240 -1.873 -4.292 1.00 94.31 72 VAL A C 1
ATOM 561 O O . VAL A 1 72 ? 8.637 -1.414 -3.326 1.00 94.31 72 VAL A O 1
ATOM 564 N N . LEU A 1 73 ? 9.213 -3.177 -4.580 1.00 96.38 73 LEU A N 1
ATOM 565 C CA . LEU A 1 73 ? 8.412 -4.137 -3.813 1.00 96.38 73 LEU A CA 1
ATOM 566 C C . LEU A 1 73 ? 8.839 -4.210 -2.349 1.00 96.38 73 LEU A C 1
ATOM 568 O O . LEU A 1 73 ? 7.989 -4.199 -1.464 1.00 96.38 73 LEU A O 1
ATOM 572 N N . VAL A 1 74 ? 10.145 -4.255 -2.081 1.00 96.56 74 VAL A N 1
ATOM 573 C CA . VAL A 1 74 ? 10.658 -4.251 -0.703 1.00 96.56 74 VAL A CA 1
ATOM 574 C C . VAL A 1 74 ? 10.255 -2.968 0.018 1.00 96.56 74 VAL A C 1
ATOM 576 O O . VAL A 1 74 ? 9.812 -3.039 1.162 1.00 96.56 74 VAL A O 1
ATOM 579 N N . HIS A 1 75 ? 10.363 -1.814 -0.642 1.00 94.06 75 HIS A N 1
ATOM 580 C CA . HIS A 1 75 ? 9.939 -0.543 -0.065 1.00 94.06 75 HIS A CA 1
ATOM 581 C C . HIS A 1 75 ? 8.446 -0.547 0.290 1.00 94.06 75 HIS A C 1
ATOM 583 O O . HIS A 1 75 ? 8.102 -0.328 1.447 1.00 94.06 75 HIS A O 1
ATOM 589 N N . VAL A 1 76 ? 7.569 -0.895 -0.656 1.00 94.25 76 VAL A N 1
ATOM 590 C CA . VAL A 1 76 ? 6.113 -0.919 -0.430 1.00 94.25 76 VAL A CA 1
ATOM 591 C C . VAL A 1 76 ? 5.717 -1.935 0.646 1.00 94.25 76 VAL A C 1
ATOM 593 O O . VAL A 1 76 ? 4.823 -1.657 1.445 1.00 94.25 76 VAL A O 1
ATOM 596 N N . LEU A 1 77 ? 6.390 -3.088 0.725 1.00 96.00 77 LEU A N 1
ATOM 597 C CA . LEU A 1 77 ? 6.167 -4.070 1.793 1.00 96.00 77 LEU A CA 1
ATOM 598 C C . LEU A 1 77 ? 6.495 -3.495 3.176 1.00 96.00 77 LEU A C 1
ATOM 600 O O . LEU A 1 77 ? 5.713 -3.674 4.110 1.00 96.00 77 LEU A O 1
ATOM 604 N N . VAL A 1 78 ? 7.628 -2.800 3.311 1.00 96.00 78 VAL A N 1
ATOM 605 C CA . VAL A 1 78 ? 8.041 -2.174 4.577 1.00 96.00 78 VAL A CA 1
ATOM 606 C C . VAL A 1 78 ? 7.085 -1.049 4.974 1.00 96.00 78 VAL A C 1
ATOM 608 O O . VAL A 1 78 ? 6.654 -1.008 6.128 1.00 96.00 78 VAL A O 1
ATOM 611 N N . GLU A 1 79 ? 6.702 -0.182 4.035 1.00 93.50 79 GLU A N 1
ATOM 612 C CA . GLU A 1 79 ? 5.724 0.886 4.282 1.00 93.50 79 GLU A CA 1
ATOM 613 C C . GLU A 1 79 ? 4.376 0.296 4.722 1.00 93.50 79 GLU A C 1
ATOM 615 O O . GLU A 1 79 ? 3.829 0.675 5.759 1.00 93.50 79 GLU A O 1
ATOM 620 N N . THR A 1 80 ? 3.876 -0.714 4.002 1.00 94.19 80 THR A N 1
ATOM 621 C CA . THR A 1 80 ? 2.597 -1.374 4.315 1.00 94.19 80 THR A CA 1
ATOM 622 C C . THR A 1 80 ? 2.619 -2.010 5.703 1.00 94.19 80 THR A C 1
ATOM 624 O O . THR A 1 80 ? 1.689 -1.807 6.482 1.00 94.19 80 THR A O 1
ATOM 627 N N . ALA A 1 81 ? 3.684 -2.739 6.050 1.00 94.69 81 ALA A N 1
ATOM 628 C CA . ALA A 1 81 ? 3.827 -3.349 7.372 1.00 94.69 81 ALA A CA 1
ATOM 629 C C . ALA A 1 81 ? 3.899 -2.294 8.490 1.00 94.69 81 ALA A C 1
ATOM 631 O O . ALA A 1 81 ? 3.303 -2.472 9.553 1.00 94.69 81 ALA A O 1
ATOM 632 N N . THR A 1 82 ? 4.582 -1.175 8.241 1.00 94.50 82 THR A N 1
ATOM 633 C CA . THR A 1 82 ? 4.684 -0.059 9.192 1.00 94.50 82 THR A CA 1
ATOM 634 C C . THR A 1 82 ? 3.314 0.567 9.451 1.00 94.50 82 THR A C 1
ATOM 636 O O . THR A 1 82 ? 2.912 0.740 10.603 1.00 94.50 82 THR A O 1
ATOM 639 N N . HIS A 1 83 ? 2.550 0.850 8.394 1.00 92.69 83 HIS A N 1
ATOM 640 C CA . HIS A 1 83 ? 1.201 1.398 8.524 1.00 92.69 83 HIS A CA 1
ATOM 641 C C . HIS A 1 83 ? 0.214 0.412 9.156 1.00 92.69 83 HIS A C 1
ATOM 643 O O . HIS A 1 83 ? -0.596 0.831 9.982 1.00 92.69 83 HIS A O 1
ATOM 649 N N . ALA A 1 84 ? 0.302 -0.883 8.840 1.00 93.06 84 ALA A N 1
ATOM 650 C CA . ALA A 1 84 ? -0.501 -1.913 9.498 1.00 93.06 84 ALA A CA 1
ATOM 651 C C . ALA A 1 84 ? -0.247 -1.937 11.014 1.00 93.06 84 ALA A C 1
ATOM 653 O O . ALA A 1 84 ? -1.197 -1.907 11.793 1.00 93.06 84 ALA A O 1
ATOM 654 N N . GLY A 1 85 ? 1.019 -1.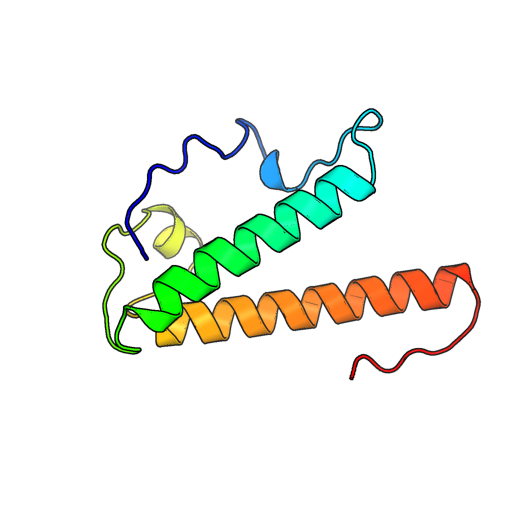859 11.441 1.00 93.44 85 GLY A N 1
ATOM 655 C CA . GLY A 1 85 ? 1.370 -1.748 12.858 1.00 93.44 85 GLY A CA 1
ATOM 656 C C . GLY A 1 85 ? 0.793 -0.496 13.532 1.00 93.44 85 GLY A C 1
ATOM 657 O O . GLY A 1 85 ? 0.284 -0.571 14.649 1.00 93.44 85 GLY A O 1
ATOM 658 N N . HIS A 1 86 ? 0.808 0.658 12.858 1.00 93.94 86 HIS A N 1
ATOM 659 C CA . HIS A 1 86 ? 0.161 1.868 13.380 1.00 93.94 86 HIS A CA 1
ATOM 660 C C . HIS A 1 86 ? -1.362 1.709 13.511 1.00 93.94 86 HIS A C 1
ATOM 662 O O . HIS A 1 86 ? -1.941 2.147 14.507 1.00 93.94 86 HIS A O 1
ATOM 668 N N . LEU A 1 87 ? -2.014 1.080 12.530 1.00 92.06 87 LEU A N 1
ATOM 669 C CA . LEU A 1 87 ? -3.456 0.819 12.556 1.00 92.06 87 LEU A CA 1
ATOM 670 C C . LEU A 1 87 ? -3.845 -0.155 13.669 1.00 92.06 87 LEU A C 1
ATOM 672 O O . LEU A 1 87 ? -4.871 0.055 14.321 1.00 92.06 87 LEU A O 1
ATOM 676 N N . ASP A 1 88 ? -3.016 -1.164 13.928 1.00 94.12 88 ASP A N 1
ATOM 677 C CA . ASP A 1 88 ? -3.195 -2.060 15.066 1.00 94.12 88 ASP A CA 1
ATOM 678 C C . ASP A 1 88 ? -3.177 -1.273 16.373 1.00 94.12 88 ASP A C 1
ATOM 680 O O . ASP A 1 88 ? -4.156 -1.332 17.110 1.00 94.12 88 ASP A O 1
ATOM 684 N N . VAL A 1 89 ? -2.158 -0.436 16.613 1.00 93.69 89 VAL A N 1
ATOM 685 C CA . VAL A 1 89 ? -2.089 0.416 17.818 1.00 93.69 89 VAL A CA 1
ATOM 686 C C . VAL A 1 89 ? -3.342 1.282 17.970 1.00 93.69 89 VAL A C 1
ATOM 688 O O . VAL A 1 89 ? -3.904 1.376 19.062 1.00 93.69 89 VAL A O 1
ATOM 691 N N . VAL A 1 90 ? -3.824 1.899 16.887 1.00 94.38 90 VAL A N 1
ATOM 692 C CA . VAL A 1 90 ? -5.074 2.678 16.920 1.00 94.38 90 VAL A CA 1
ATOM 693 C C . VAL A 1 90 ? -6.250 1.800 17.347 1.00 94.38 90 VAL A C 1
ATOM 695 O O . VAL A 1 90 ? -7.065 2.219 18.169 1.00 94.38 90 VAL A O 1
ATOM 698 N N . ARG A 1 91 ? -6.348 0.576 16.828 1.00 94.50 91 ARG A N 1
ATOM 699 C CA . ARG A 1 91 ? -7.434 -0.342 17.170 1.00 94.50 91 ARG A CA 1
ATOM 700 C C . ARG A 1 91 ? -7.363 -0.829 18.616 1.00 94.50 91 ARG A C 1
ATOM 702 O O . ARG A 1 91 ? -8.402 -0.851 19.275 1.00 94.50 91 ARG A O 1
ATOM 709 N N . GLU A 1 92 ? -6.170 -1.131 19.119 1.00 95.56 92 GLU A N 1
ATOM 710 C CA . GLU A 1 92 ? -5.937 -1.481 20.525 1.00 95.56 92 GLU A CA 1
ATOM 711 C C . GLU A 1 92 ? -6.371 -0.348 21.465 1.00 95.56 92 GLU A C 1
ATOM 713 O O . GLU A 1 92 ? -7.024 -0.586 22.480 1.00 95.56 92 GLU A O 1
ATOM 718 N N . LEU A 1 93 ? -6.077 0.907 21.105 1.00 96.25 93 LEU A N 1
ATOM 719 C CA . LEU A 1 93 ? -6.498 2.078 21.879 1.00 96.25 93 LEU A CA 1
ATOM 720 C C . LEU A 1 93 ? -8.019 2.287 21.867 1.00 96.25 93 LEU A C 1
ATOM 722 O O . LEU A 1 93 ? -8.570 2.805 22.840 1.00 96.25 93 LEU A O 1
ATOM 726 N N . LEU A 1 94 ? -8.703 1.898 20.789 1.00 96.62 94 LEU A N 1
ATOM 727 C CA . LEU A 1 94 ? -10.153 2.050 20.660 1.00 96.62 94 LEU A CA 1
ATOM 728 C C . LEU A 1 94 ? -10.941 1.014 21.468 1.00 96.62 94 LEU A C 1
ATOM 730 O O . LEU A 1 94 ? -11.999 1.350 22.001 1.00 96.62 94 LEU A O 1
ATOM 734 N N . ASP A 1 95 ? -10.475 -0.236 21.535 1.00 96.44 95 ASP A N 1
ATOM 735 C CA . ASP A 1 95 ? -11.243 -1.335 22.141 1.00 96.44 95 ASP A CA 1
ATOM 736 C C . ASP A 1 95 ? -10.568 -2.042 23.330 1.00 96.44 95 ASP A C 1
ATOM 738 O O . ASP A 1 95 ? -11.197 -2.895 23.966 1.00 96.44 95 ASP A O 1
ATOM 742 N N . GLY A 1 96 ? -9.333 -1.667 23.671 1.00 95.12 96 GLY A N 1
ATOM 743 C CA . GLY A 1 96 ? -8.574 -2.188 24.808 1.00 95.12 96 GLY A CA 1
ATOM 744 C C . GLY A 1 96 ? -8.067 -3.622 24.639 1.00 95.12 96 GLY A C 1
ATOM 745 O O . GLY A 1 96 ? -7.690 -4.248 25.633 1.00 95.12 96 GLY A O 1
ATOM 746 N N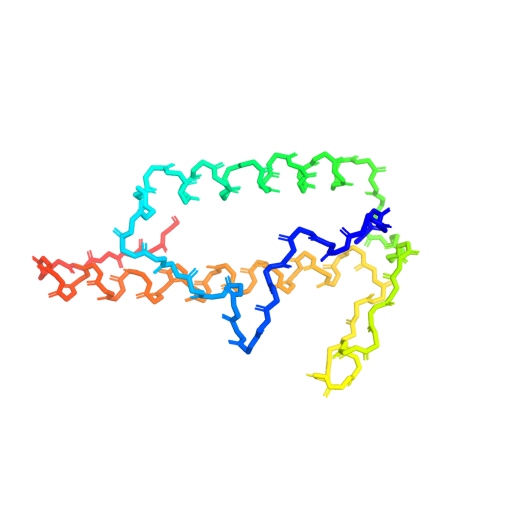 . LYS A 1 97 ? -8.098 -4.181 23.424 1.00 93.25 97 LYS A N 1
ATOM 747 C CA . LYS A 1 97 ? -7.567 -5.518 23.115 1.00 93.25 97 LYS A CA 1
ATOM 748 C C . LYS A 1 97 ? -6.167 -5.412 22.529 1.00 93.25 97 LYS A C 1
ATOM 750 O O . LYS A 1 97 ? -5.767 -4.342 22.106 1.00 93.25 97 LYS A O 1
ATOM 755 N N . GLN A 1 98 ? -5.448 -6.532 22.500 1.00 89.12 98 GLN A N 1
ATOM 756 C CA . GLN A 1 98 ? -4.165 -6.637 21.810 1.00 89.12 98 GLN A CA 1
ATOM 757 C C . GLN A 1 98 ? -4.353 -7.396 20.497 1.00 89.12 98 GLN A C 1
ATOM 759 O O . GLN A 1 98 ? -4.975 -8.466 20.488 1.00 89.12 98 GLN A O 1
ATOM 764 N N . TYR A 1 99 ? -3.794 -6.864 19.416 1.00 81.25 99 TYR A N 1
ATOM 765 C CA . TYR A 1 99 ? -3.785 -7.490 18.101 1.00 81.25 99 TYR A CA 1
ATOM 766 C C . TYR A 1 99 ? -2.331 -7.721 17.688 1.00 81.25 99 TYR A C 1
ATOM 768 O O . TYR A 1 99 ? -1.474 -6.856 17.819 1.00 81.25 99 TYR A O 1
ATOM 776 N N . LEU A 1 100 ? -2.026 -8.936 17.244 1.00 75.38 100 LEU A N 1
ATOM 777 C CA . LEU A 1 100 ? -0.762 -9.207 16.574 1.00 75.38 100 LEU A CA 1
ATOM 778 C C . LEU A 1 100 ? -1.084 -9.152 15.088 1.00 75.38 100 LEU A C 1
ATOM 780 O O . LEU A 1 100 ? -1.788 -10.046 14.621 1.00 75.38 100 LEU A O 1
ATOM 784 N N . SER A 1 101 ? -0.625 -8.127 14.367 1.00 64.00 101 SER A N 1
ATOM 785 C CA . SER A 1 101 ? -0.557 -8.194 12.904 1.00 64.00 101 SER A CA 1
ATOM 786 C C . SER A 1 101 ? 0.152 -9.496 12.523 1.00 64.00 101 SER A C 1
ATOM 788 O O . SER A 1 101 ? 1.337 -9.672 12.823 1.00 64.00 101 SER A O 1
ATOM 790 N N . ILE A 1 102 ? -0.597 -10.426 11.928 1.00 52.75 102 ILE A N 1
ATOM 791 C CA . ILE A 1 102 ? -0.092 -11.627 11.251 1.00 52.75 102 ILE A CA 1
ATOM 792 C C . ILE A 1 102 ? -0.460 -11.502 9.782 1.00 52.75 102 ILE A C 1
ATOM 794 O O . ILE A 1 102 ? -1.643 -11.181 9.520 1.00 52.75 102 ILE A O 1
#

Foldseek 3Di:
DAPDDPPPQDDDDPSVVDDDPPDDPVVVVVVVVVVVVVVVVVVVVDDQQAADPDDDPCCVVVVHDGRGNVSVVVVVVVVVVVVVVVVQVVVCVVPVDHDDDD

Sequence (102 aa):
MA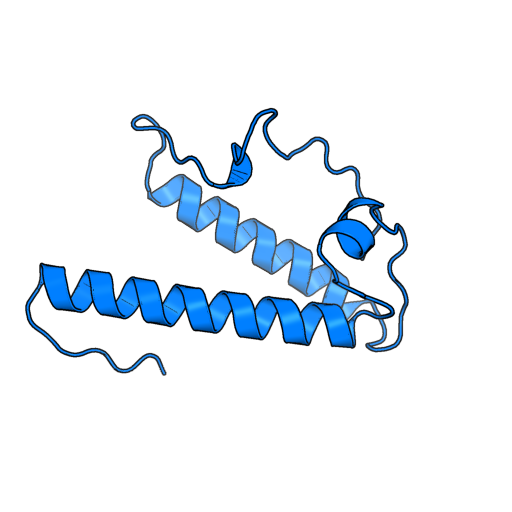GEPLDFWPEGINADWLVHDDEPPASIVSAYRAAIEHADAIIADLSLDAPPARHEDWWAESGQSFPDLRTVLVHVLVETATHAGHLDVVRELLDGKQYLSI

Mean predicted aligned error: 4.98 Å

Solvent-accessible surface area (backbone atoms only — not comparable to full-atom values): 6284 Å² total; per-residue (Å²): 91,88,52,72,82,74,79,84,57,57,84,65,89,65,36,78,77,62,81,58,95,86,58,55,72,67,56,58,56,48,52,55,50,51,51,48,58,54,50,50,55,54,58,73,76,47,58,54,78,38,56,44,69,53,84,63,73,63,39,59,75,71,73,45,81,60,75,20,44,48,53,45,50,54,49,53,51,51,54,50,54,53,51,50,53,54,50,42,53,54,50,25,72,73,71,76,51,88,74,77,95,123

pLDDT: mean 89.65, std 7.9, range [52.75, 97.75]

Secondary structure (DSSP, 8-state):
-----STTSPSSTTGGG---TTS-HHHHHHHHHHHHHHHHHHHHHS-TTPPPSS--HHHHHTT----SHHHHHHHHHHHHHHHHHHHHHHHHHHHS------

=== Feature glossary ===
Feature key, reading from the visual/contextual features back to the raw sequence:

Rendered structure images. Structure images are PyMOL renders from six orthogonal camera directions. Cartoon representation draws helices as coils and strands as arrows; sticks shows the backbone as bonds; surface shows the solvent-excluded envelope. Rainbow coloring maps sequence position to hue (blue→red, N→C); chain coloring assigns a distinct color per polypeptide.

Contact-map, Ramachandran, and PAE plots. Three diagnostic plots accompany the record. The Cα contact map visualizes the tertiary structure as a 2D adjacency matrix (8 Å cutoff, sequence-local contacts suppressed). The Ramachandran plot shows the distribution of backbone (φ, ψ) torsions, with points in the α and β basins reflecting secondary structure content. The PAE plot shows AlphaFold's inter-residue confidence as a color matrix.

InterPro / GO / CATH / organism. The annotation block draws on four external resources. InterPro: which protein families and domains the sequence belongs to. GO: standardized terms for what the protein does, what process it participates in, and where in the cell it acts. CATH: which structural fold it has in the CATH hierarchy. Organism: the species of origin.

Nearest PDB structures. Structural nearest neighbors (via Foldseek easy-search vs the PDB). Reported per hit: target PDB id, E-value, and alignment TM-score. A TM-score above ~0.5 is the conventional threshold for 'same fold'.

Predicted aligned error. Predicted aligned error is AlphaFold's pairwise confidence. Unlike pLDDT (per-residue), PAE is per-residue-pair and captures whether two parts of the structure are correctly placed relative to each other. Units are ångströms of expected positional error.

Solvent-accessible surface area. SASA measures how much of the protein is reachable by solvent. It is computed by rolling a water-sized probe over the atomic surface and summing the exposed area (Å²). Per-residue SASA distinguishes core (buried, low SASA) from surface (exposed, high SASA) residues; total SASA is a whole-molecule size measure.

B-factor. Crystallographic B-factors measure how much each atom's electron density is smeared out, in Å². They rise in mobile loops and surface residues and fall in the buried interior. In AlphaFold models this column is repurposed to hold pLDDT instead.

pLDDT. For AlphaFold models, the B-factor field carries pLDDT — the model's own estimate of local accuracy on a 0–100 scale. Regions with pLDDT<50 should be treated as essentially unmodeled; they often correspond to intrinsically disordered segments.

Backbone torsions (φ/ψ). φ (phi) and ψ (psi) are the two rotatable backbone dihedrals per residue: φ is the C(i-1)–N–Cα–C torsion, ψ is the N–Cα–C–N(i+1) torsion, both in degrees on (−180°, 180°]. α-helical residues cluster near (−60°, −45°); β-strand residues near (−120°, +130°). A Ramachandran plot is simply a scatter of (φ, ψ) for every residue.

Radius of gyration, Cα contacts, bounding box. Radius of gyration (Rg) is the root-mean-square distance of Cα atoms from their centroid — a single number for overall size and compactness. A globular domain of N residues has Rg ≈ 2.2·N^0.38 Å; an extended or disordered chain has a much larger Rg. The Cα contact count is the number of residue pairs whose Cα atoms are within 8 Å and are more than four positions apart in sequence — a standard proxy for tertiary packing density. The bounding box is the smallest axis-aligned box enclosing all Cα atoms.

Secondary structure (3-state, P-SEA). Three-state secondary structure (P-SEA) collapses the eight DSSP classes into helix (a), strand (b), and coil (c). P-SEA assigns these from Cα geometry alone — distances and angles — without requiring backbone oxygens, so it works on any Cα trace.

Secondary structure (8-state, DSSP). Secondary structure is the local, repeating backbone conformation. DSSP classifies it into eight states by reading the hydrogen-bond network: three helix types (H, G, I), two β types (E, B), two non-regular types (T, S), and unstructured coil (-).

Foldseek 3Di. The Foldseek 3Di string encodes local tertiary geometry as a 20-letter alphabet — one character per residue — derived from the relative positions of nearby Cα atoms. Unlike the amino-acid sequence, 3Di is a direct function of the 3D structure, so two proteins with the same fold have similar 3Di strings even at low sequence identity.

mmCIF coordinates. Structure coordinates are given as an mmCIF _atom_site loop: one row per atom with element, residue name, chain id, sequence number, and x/y/z position in Å. Only the four main-chain atoms per residue are included here; side chains are omitted to keep the record compact.

Sequence. This is the polypeptide sequence — one letter per residue, N-terminus first. Length ranges from a few dozen residues for small domains to over a thousand for large multi-domain proteins.